Protein AF-A0A9D6FKS9-F1 (afdb_monomer)

Structure (mmCIF, N/CA/C/O backbone):
data_AF-A0A9D6FKS9-F1
#
_entry.id   AF-A0A9D6FKS9-F1
#
loop_
_atom_site.group_PDB
_atom_site.id
_atom_site.type_symbol
_atom_site.label_atom_id
_atom_site.label_alt_id
_atom_site.label_comp_id
_atom_site.label_asym_id
_atom_site.label_entity_id
_atom_site.label_seq_id
_atom_site.pdbx_PDB_ins_code
_atom_site.Cartn_x
_atom_site.Cartn_y
_atom_site.Cartn_z
_atom_site.occupancy
_atom_site.B_iso_or_equiv
_atom_site.auth_seq_id
_atom_site.auth_comp_id
_atom_site.auth_asym_id
_atom_site.auth_atom_id
_atom_site.pdbx_PDB_model_num
ATOM 1 N N . MET A 1 1 ? 18.244 -8.764 -16.477 1.00 49.03 1 MET A N 1
ATOM 2 C CA . MET A 1 1 ? 17.420 -7.830 -15.683 1.00 49.03 1 MET A CA 1
ATOM 3 C C . MET A 1 1 ? 16.299 -8.631 -15.062 1.00 49.03 1 MET A C 1
ATOM 5 O O . MET A 1 1 ? 15.752 -9.483 -15.742 1.00 49.03 1 MET A O 1
ATOM 9 N N . ALA A 1 2 ? 16.018 -8.438 -13.780 1.00 58.16 2 ALA A N 1
ATOM 10 C CA . ALA A 1 2 ? 14.860 -9.066 -13.169 1.00 58.16 2 ALA A CA 1
ATOM 11 C C . ALA A 1 2 ? 13.593 -8.360 -13.662 1.00 58.16 2 ALA A C 1
ATOM 13 O O . ALA A 1 2 ? 13.453 -7.162 -13.434 1.00 58.16 2 ALA A O 1
ATOM 14 N N . GLU A 1 3 ? 12.707 -9.082 -14.340 1.00 78.38 3 GLU A N 1
ATOM 15 C CA . GLU A 1 3 ? 11.380 -8.567 -14.664 1.00 78.38 3 GLU A CA 1
ATOM 16 C C . GLU A 1 3 ? 10.541 -8.533 -13.383 1.00 78.38 3 GLU A C 1
ATOM 18 O O . GLU A 1 3 ? 10.490 -9.507 -12.626 1.00 78.38 3 GLU A O 1
ATOM 23 N N . TYR A 1 4 ? 9.941 -7.378 -13.107 1.00 82.38 4 TYR A N 1
ATOM 24 C CA . TYR A 1 4 ? 8.987 -7.207 -12.019 1.00 82.38 4 TYR A CA 1
ATOM 25 C C . TYR A 1 4 ? 7.565 -7.311 -12.584 1.00 82.38 4 TYR A C 1
ATOM 27 O O . TYR A 1 4 ? 7.303 -6.750 -13.651 1.00 82.38 4 TYR A O 1
ATOM 35 N N . PRO A 1 5 ? 6.624 -7.962 -11.881 1.00 93.06 5 PRO A N 1
ATOM 36 C CA . PRO A 1 5 ? 5.239 -8.058 -12.328 1.00 93.06 5 PRO A CA 1
ATOM 37 C C . PRO A 1 5 ? 4.486 -6.750 -12.034 1.00 93.06 5 PRO A C 1
ATOM 39 O O . PRO A 1 5 ? 3.706 -6.662 -11.088 1.00 93.06 5 PRO A O 1
ATOM 42 N N . VAL A 1 6 ? 4.722 -5.710 -12.844 1.00 93.88 6 VAL A N 1
ATOM 43 C CA . VAL A 1 6 ? 4.180 -4.346 -12.643 1.00 93.88 6 VAL A CA 1
ATOM 44 C C . VAL A 1 6 ? 2.665 -4.343 -12.430 1.00 93.88 6 VAL A C 1
ATOM 46 O O . VAL A 1 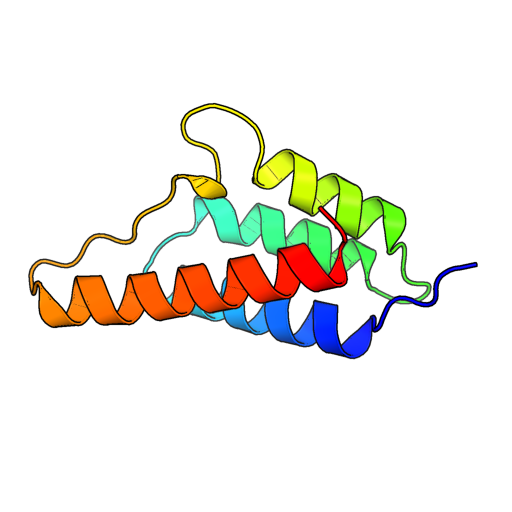6 ? 2.174 -3.675 -11.522 1.00 93.88 6 VAL A O 1
ATOM 49 N N . GLY A 1 7 ? 1.921 -5.127 -13.217 1.00 95.12 7 GLY A N 1
ATOM 50 C CA . GLY A 1 7 ? 0.466 -5.226 -13.085 1.00 95.12 7 GLY A CA 1
ATOM 51 C C . GLY A 1 7 ? 0.015 -5.749 -11.718 1.00 95.12 7 GLY A C 1
ATOM 52 O O . GLY A 1 7 ? -0.916 -5.200 -11.133 1.00 95.12 7 GLY A O 1
ATOM 53 N N . GLU A 1 8 ? 0.703 -6.759 -11.182 1.00 96.56 8 GLU A N 1
ATOM 54 C CA . GLU A 1 8 ? 0.398 -7.343 -9.870 1.00 96.56 8 GLU A CA 1
ATOM 55 C C . GLU A 1 8 ? 0.775 -6.387 -8.732 1.00 96.56 8 GLU A C 1
ATOM 57 O O . GLU A 1 8 ? -0.017 -6.168 -7.816 1.00 96.56 8 GLU A O 1
ATOM 62 N N . ILE A 1 9 ? 1.942 -5.740 -8.833 1.00 97.38 9 ILE A N 1
ATOM 63 C CA . ILE A 1 9 ? 2.371 -4.702 -7.884 1.00 97.38 9 ILE A CA 1
ATOM 64 C C . ILE A 1 9 ? 1.320 -3.587 -7.824 1.00 97.38 9 ILE A C 1
ATOM 66 O O . ILE A 1 9 ? 0.890 -3.197 -6.739 1.00 97.38 9 ILE A O 1
ATOM 70 N N . ARG A 1 10 ? 0.852 -3.112 -8.985 1.00 97.56 10 ARG A N 1
ATOM 71 C CA . ARG A 1 10 ? -0.171 -2.065 -9.068 1.00 97.56 10 ARG A CA 1
ATOM 72 C C . ARG A 1 10 ? -1.487 -2.504 -8.429 1.00 97.56 10 ARG A C 1
ATOM 74 O O . ARG A 1 10 ? -2.078 -1.733 -7.681 1.00 97.56 10 ARG A O 1
ATOM 81 N N . GLN A 1 11 ? -1.935 -3.734 -8.686 1.00 98.06 11 GLN A N 1
ATOM 82 C CA . GLN A 1 11 ? -3.159 -4.280 -8.086 1.00 98.06 11 GLN A CA 1
ATOM 83 C C . GLN A 1 11 ? -3.075 -4.342 -6.557 1.00 98.06 11 GLN A C 1
ATOM 85 O O . GLN A 1 11 ? -4.022 -3.949 -5.878 1.00 98.06 11 GLN A O 1
ATOM 90 N N . LEU A 1 12 ? -1.944 -4.791 -6.009 1.00 98.38 12 LEU A N 1
ATOM 91 C CA . LEU A 1 12 ? -1.742 -4.859 -4.561 1.00 98.38 12 LEU A CA 1
ATOM 92 C C . LEU A 1 12 ? -1.659 -3.472 -3.916 1.00 98.38 12 LEU A C 1
ATOM 94 O O . LEU A 1 12 ? -2.221 -3.278 -2.841 1.00 98.38 12 LEU A O 1
ATOM 98 N N . LEU A 1 13 ? -1.009 -2.503 -4.568 1.00 98.12 13 LEU A N 1
ATOM 99 C CA . LEU A 1 13 ? -0.967 -1.116 -4.094 1.00 98.12 13 LEU A CA 1
ATOM 100 C C . LEU A 1 13 ? -2.358 -0.469 -4.096 1.00 98.12 13 LEU A C 1
ATOM 102 O O . LEU A 1 13 ? -2.706 0.199 -3.128 1.00 98.12 13 LEU A O 1
ATOM 106 N N . VAL A 1 14 ? -3.177 -0.709 -5.126 1.00 98.38 14 VAL A N 1
ATOM 10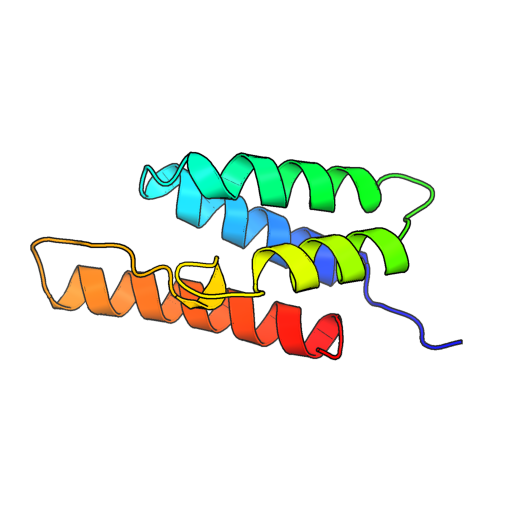7 C CA . VAL A 1 14 ? -4.578 -0.246 -5.158 1.00 98.38 14 VAL A CA 1
ATOM 108 C C . VAL A 1 14 ? -5.388 -0.884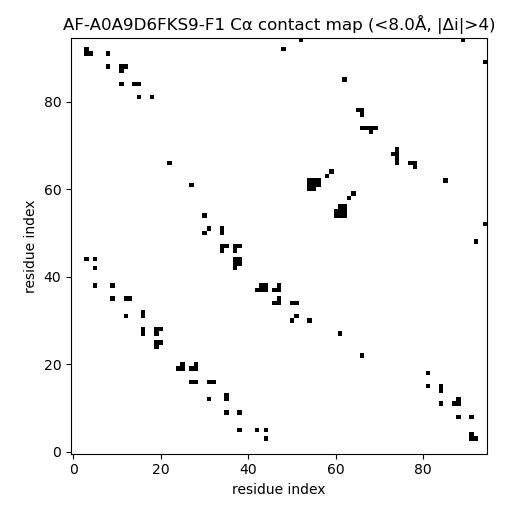 -4.030 1.00 98.38 14 VAL A C 1
ATOM 110 O O . VAL A 1 14 ? -6.047 -0.172 -3.281 1.00 98.38 14 VAL A O 1
ATOM 113 N N . ALA A 1 15 ? -5.286 -2.203 -3.837 1.00 98.38 15 ALA A N 1
ATOM 114 C CA . ALA A 1 15 ? -5.987 -2.883 -2.747 1.00 98.38 15 ALA A CA 1
ATOM 115 C C . ALA A 1 15 ? -5.569 -2.352 -1.364 1.00 98.38 15 ALA A C 1
ATOM 117 O O . ALA A 1 15 ? -6.401 -2.204 -0.471 1.00 98.38 15 ALA A O 1
ATOM 118 N N . LEU A 1 16 ? -4.282 -2.040 -1.192 1.00 98.12 16 LEU A N 1
ATOM 119 C CA . LEU A 1 16 ? -3.757 -1.474 0.043 1.00 98.12 16 LEU A CA 1
ATOM 120 C C . LEU A 1 16 ? -4.255 -0.047 0.286 1.00 98.12 16 LEU A C 1
ATOM 122 O O . LEU A 1 16 ? -4.673 0.273 1.397 1.00 98.12 16 LEU A O 1
ATOM 126 N N . ARG A 1 17 ? -4.245 0.790 -0.753 1.00 98.12 17 ARG A N 1
ATOM 127 C CA . ARG A 1 17 ? -4.806 2.142 -0.723 1.00 98.12 17 ARG A CA 1
ATOM 128 C C . ARG A 1 17 ? -6.277 2.120 -0.317 1.00 98.12 17 ARG A C 1
ATOM 130 O O . ARG A 1 17 ? -6.663 2.847 0.593 1.00 98.12 17 ARG A O 1
ATOM 137 N N . ASP A 1 18 ? -7.071 1.271 -0.964 1.00 98.06 18 ASP A N 1
ATOM 138 C CA . ASP A 1 18 ? -8.509 1.176 -0.724 1.00 98.06 18 ASP A CA 1
ATOM 139 C C . ASP A 1 18 ? -8.806 0.691 0.701 1.00 98.06 18 ASP A C 1
ATOM 141 O O . ASP A 1 18 ? -9.686 1.248 1.356 1.00 98.06 18 ASP A O 1
ATOM 145 N N . LEU A 1 19 ? -8.042 -0.286 1.211 1.00 97.69 19 LEU A N 1
ATOM 146 C CA . LEU A 1 19 ? -8.137 -0.733 2.604 1.00 97.69 19 LEU A CA 1
ATOM 147 C C . LEU A 1 19 ? -7.884 0.428 3.572 1.00 97.69 19 LEU A C 1
ATOM 149 O O . LEU A 1 19 ? -8.696 0.681 4.453 1.00 97.69 19 LEU A O 1
ATOM 153 N N . LEU A 1 20 ? -6.788 1.166 3.396 1.00 96.69 20 LEU A N 1
ATOM 154 C CA . LEU A 1 20 ? -6.451 2.291 4.273 1.00 96.69 20 LEU A CA 1
ATOM 155 C C . LEU A 1 20 ? -7.504 3.399 4.204 1.00 96.69 20 LEU A C 1
ATOM 157 O O . LEU A 1 20 ? -7.890 3.956 5.229 1.00 96.69 20 LEU A O 1
ATOM 161 N N . GLN A 1 21 ? -8.020 3.685 3.011 1.00 96.44 21 GLN A N 1
ATOM 162 C CA . GLN A 1 21 ? -9.042 4.705 2.818 1.00 96.44 21 GLN A CA 1
ATOM 163 C C . GLN A 1 21 ? -10.382 4.320 3.467 1.00 96.44 21 GLN A C 1
ATOM 165 O O . GLN A 1 21 ? -11.017 5.172 4.087 1.00 96.44 21 GLN A O 1
ATOM 170 N N . GLN A 1 22 ? -10.796 3.051 3.377 1.00 96.06 22 GLN A N 1
ATOM 171 C CA . GLN A 1 22 ? -11.985 2.527 4.071 1.00 96.06 22 GLN A CA 1
ATOM 172 C C . GLN A 1 22 ? -11.852 2.617 5.594 1.00 96.06 22 GLN A C 1
ATOM 174 O O . GLN A 1 22 ? -12.841 2.798 6.302 1.00 96.06 22 GLN A O 1
ATOM 179 N N . GLU A 1 23 ? -10.622 2.513 6.085 1.00 94.62 23 GLU A N 1
ATOM 180 C CA . GLU A 1 23 ? -10.291 2.486 7.505 1.00 94.62 23 GLU A CA 1
ATOM 181 C C . GLU A 1 23 ? -9.976 3.879 8.079 1.00 94.62 23 GLU A C 1
ATOM 183 O O . GLU A 1 23 ? -9.736 4.020 9.275 1.00 94.62 23 GLU A O 1
ATOM 188 N N . GLY A 1 24 ? -10.052 4.929 7.252 1.00 92.75 24 GLY A N 1
ATOM 189 C CA . GLY A 1 24 ? -9.824 6.320 7.658 1.00 92.75 24 GLY A CA 1
ATOM 190 C C . GLY A 1 24 ? -8.346 6.712 7.776 1.00 92.75 24 GLY A C 1
ATOM 191 O O . GLY A 1 24 ? -8.036 7.797 8.264 1.00 92.75 24 GLY A O 1
ATOM 192 N N . GLU A 1 25 ? -7.430 5.869 7.300 1.00 91.00 25 GLU A N 1
ATOM 193 C CA . GLU A 1 25 ? -5.980 6.063 7.374 1.00 91.00 25 GLU A CA 1
ATOM 194 C C . GLU A 1 25 ? -5.463 6.929 6.216 1.00 91.00 25 GLU A C 1
ATOM 196 O O . GLU A 1 25 ? -4.815 6.459 5.279 1.00 91.00 25 GLU A O 1
ATOM 201 N N . SER A 1 26 ? -5.729 8.236 6.266 1.00 87.62 26 SER A N 1
ATOM 202 C CA . SER A 1 26 ? -5.360 9.161 5.183 1.00 87.62 26 SER A CA 1
ATOM 203 C C . SER A 1 26 ? -3.855 9.405 5.037 1.00 87.62 26 SER A C 1
ATOM 205 O O . SER A 1 26 ? -3.398 9.765 3.955 1.00 87.62 26 SER A O 1
ATOM 207 N N . ASN A 1 27 ? -3.070 9.229 6.105 1.00 86.88 27 ASN A N 1
ATOM 208 C CA . ASN A 1 27 ? -1.643 9.580 6.110 1.00 86.88 27 ASN A CA 1
ATOM 209 C C . ASN A 1 27 ? -0.828 8.729 5.127 1.00 86.88 27 ASN A C 1
ATOM 211 O O . ASN A 1 27 ? 0.061 9.236 4.447 1.00 86.88 27 ASN A O 1
ATOM 215 N N . TRP A 1 28 ? -1.157 7.443 5.022 1.00 93.94 28 TRP A N 1
ATOM 216 C CA . TRP A 1 28 ? -0.415 6.483 4.203 1.00 93.94 28 TRP A CA 1
ATOM 217 C C . TRP A 1 28 ? -0.932 6.394 2.766 1.00 93.94 28 TRP A C 1
ATOM 219 O O . TRP A 1 28 ? -0.171 6.044 1.864 1.00 93.94 28 TRP A O 1
ATOM 229 N N . VAL A 1 29 ? -2.191 6.782 2.535 1.00 95.69 29 VAL A N 1
ATOM 230 C CA . VAL A 1 29 ? -2.800 6.843 1.196 1.00 95.69 29 VAL A CA 1
ATOM 231 C C . VAL A 1 29 ? -1.978 7.728 0.259 1.00 95.69 29 VAL A C 1
ATOM 233 O O . VAL A 1 29 ? -1.679 7.306 -0.854 1.00 95.69 29 VAL A O 1
ATOM 236 N N . TYR A 1 30 ? -1.513 8.896 0.719 1.00 92.56 30 TYR A N 1
ATOM 237 C CA . TYR A 1 30 ? -0.674 9.783 -0.099 1.00 92.56 30 TYR A CA 1
ATOM 238 C C . TYR A 1 30 ? 0.653 9.141 -0.524 1.00 92.56 30 TYR A C 1
ATOM 240 O O . TYR A 1 30 ? 1.092 9.324 -1.659 1.00 92.56 30 TYR A O 1
ATOM 248 N N . GLY A 1 31 ? 1.289 8.376 0.368 1.00 93.88 31 GLY A N 1
ATOM 249 C CA . GLY A 1 31 ? 2.521 7.654 0.047 1.00 93.88 31 GLY A CA 1
ATOM 250 C C . GLY A 1 31 ? 2.292 6.584 -1.019 1.00 93.88 31 GLY A C 1
ATOM 251 O O . GLY A 1 31 ? 3.075 6.466 -1.960 1.00 93.88 31 GLY A O 1
ATOM 252 N N . ILE A 1 32 ? 1.183 5.851 -0.915 1.00 97.25 32 ILE A N 1
ATOM 253 C CA . ILE A 1 32 ? 0.807 4.823 -1.892 1.00 97.25 32 ILE A CA 1
ATOM 254 C C . ILE A 1 32 ? 0.441 5.444 -3.241 1.00 97.25 32 ILE A C 1
ATOM 256 O O . ILE A 1 32 ? 0.868 4.922 -4.268 1.00 97.25 32 ILE A O 1
ATOM 260 N N . ASP A 1 33 ? -0.270 6.572 -3.254 1.00 97.44 33 ASP A N 1
ATOM 261 C CA . ASP A 1 33 ? -0.600 7.299 -4.485 1.00 97.44 33 ASP A CA 1
ATOM 262 C C . ASP A 1 33 ? 0.661 7.775 -5.214 1.00 97.44 33 ASP A C 1
ATOM 264 O O . ASP A 1 33 ? 0.774 7.596 -6.427 1.00 97.44 33 ASP A O 1
ATOM 268 N N . GLY A 1 34 ? 1.659 8.278 -4.482 1.00 96.75 34 GLY A N 1
ATOM 269 C CA . GLY A 1 34 ? 2.960 8.619 -5.061 1.00 96.75 34 GLY A CA 1
ATOM 270 C C . GLY A 1 34 ? 3.691 7.408 -5.656 1.00 96.75 34 GLY A C 1
ATOM 271 O O . GLY A 1 34 ? 4.291 7.507 -6.723 1.00 96.75 34 GLY A O 1
ATOM 272 N N . ILE A 1 35 ? 3.613 6.238 -5.011 1.00 97.81 35 ILE A N 1
ATOM 273 C CA . ILE A 1 35 ? 4.203 4.995 -5.538 1.00 97.81 35 ILE A CA 1
ATOM 274 C C . ILE A 1 35 ? 3.442 4.508 -6.781 1.00 97.81 35 ILE A C 1
ATOM 276 O O . ILE A 1 35 ? 4.065 4.040 -7.731 1.00 97.81 35 ILE A O 1
ATOM 280 N N . LEU A 1 36 ? 2.112 4.627 -6.802 1.00 98.06 36 LEU A N 1
ATOM 281 C CA . LEU A 1 36 ? 1.282 4.272 -7.956 1.00 98.06 36 LEU A CA 1
ATOM 282 C C . LEU A 1 36 ? 1.593 5.144 -9.177 1.00 98.06 36 LEU A C 1
ATOM 284 O O . LEU A 1 36 ? 1.667 4.606 -10.279 1.00 98.06 36 LEU A O 1
ATOM 288 N N . GLN A 1 37 ? 1.838 6.444 -8.982 1.00 97.81 37 GLN A N 1
ATOM 289 C CA . GLN A 1 37 ? 2.253 7.361 -10.053 1.00 97.81 37 GLN A CA 1
ATOM 290 C C . GLN A 1 37 ? 3.573 6.934 -10.707 1.00 97.81 37 GLN A C 1
ATOM 292 O O . GLN A 1 37 ? 3.724 7.039 -11.919 1.00 97.81 37 GLN A O 1
ATOM 297 N N . LEU A 1 38 ? 4.515 6.383 -9.934 1.00 97.44 38 LEU A N 1
ATOM 298 C CA . LEU A 1 38 ? 5.777 5.860 -10.475 1.00 97.44 38 LEU A CA 1
ATOM 299 C C . LEU A 1 38 ? 5.584 4.617 -11.355 1.00 97.44 38 LEU A C 1
ATOM 301 O O . LEU A 1 38 ? 6.486 4.260 -12.102 1.00 97.44 38 LEU A O 1
ATOM 305 N N . LEU A 1 39 ? 4.433 3.945 -11.278 1.00 96.69 39 LEU A N 1
ATOM 306 C CA . LEU A 1 39 ? 4.106 2.778 -12.100 1.00 96.69 39 LEU A CA 1
ATOM 307 C C . LEU A 1 39 ? 3.247 3.130 -13.329 1.00 96.69 39 LEU A C 1
ATOM 309 O O . LEU A 1 39 ? 2.783 2.217 -14.016 1.00 96.69 39 LEU A O 1
ATOM 313 N N . GLU A 1 40 ? 3.013 4.416 -13.601 1.00 94.56 40 GLU A N 1
ATOM 314 C CA . GLU A 1 40 ? 2.422 4.885 -14.861 1.00 94.56 40 GLU A CA 1
ATOM 315 C C . GLU A 1 40 ? 3.419 4.758 -16.025 1.00 94.56 40 GLU A C 1
ATOM 317 O O . GLU A 1 40 ? 4.612 4.584 -15.811 1.00 94.56 40 GLU A O 1
ATOM 322 N N . GLU A 1 41 ? 2.943 4.794 -17.272 1.00 91.69 41 GLU A N 1
ATOM 323 C CA . GLU A 1 41 ? 3.776 4.508 -18.450 1.00 91.69 41 GLU A CA 1
ATOM 324 C C . GLU A 1 41 ? 4.768 5.648 -18.785 1.00 91.69 41 GLU A C 1
ATOM 326 O O . GLU A 1 41 ? 4.326 6.779 -19.011 1.00 91.69 41 GLU A O 1
ATOM 331 N N . PRO A 1 42 ? 6.086 5.372 -18.925 1.00 92.25 42 PRO A N 1
ATOM 332 C CA . PRO A 1 42 ? 6.759 4.091 -18.690 1.00 92.25 42 PRO A CA 1
ATOM 333 C C . PRO A 1 42 ? 7.035 3.838 -17.192 1.00 92.25 42 PRO A C 1
ATOM 335 O O . PRO A 1 42 ? 7.524 4.740 -16.508 1.00 92.25 42 PRO A O 1
ATOM 338 N N . PRO A 1 43 ? 6.819 2.610 -16.681 1.00 95.00 43 PRO A N 1
ATOM 339 C CA . PRO A 1 43 ? 6.888 2.342 -15.245 1.00 95.00 43 PRO A CA 1
ATOM 340 C C . PRO A 1 43 ? 8.318 2.420 -14.685 1.00 95.00 43 PRO A C 1
ATOM 342 O O . PRO A 1 43 ? 9.205 1.660 -15.085 1.00 95.00 43 PRO A O 1
ATOM 345 N N . ASP A 1 44 ? 8.520 3.257 -13.665 1.00 96.31 44 ASP A N 1
ATOM 346 C CA . ASP A 1 44 ? 9.716 3.291 -12.819 1.00 96.31 44 ASP A CA 1
ATOM 347 C C . ASP A 1 44 ? 9.562 2.363 -11.605 1.00 96.31 44 ASP A C 1
ATOM 349 O O . ASP A 1 44 ? 9.280 2.760 -10.469 1.00 96.31 44 ASP A O 1
ATOM 353 N N . VAL A 1 45 ? 9.796 1.073 -11.842 1.00 95.62 45 VAL A N 1
ATOM 354 C CA . VAL A 1 45 ? 9.691 0.053 -10.790 1.00 95.62 45 VAL A CA 1
ATOM 355 C C . VAL A 1 45 ? 10.755 0.220 -9.702 1.00 95.62 45 VAL A C 1
ATOM 357 O O . VAL A 1 45 ? 10.512 -0.119 -8.542 1.00 95.62 45 VAL A O 1
ATOM 360 N N . ASN A 1 46 ? 11.934 0.748 -10.040 1.00 95.56 46 ASN A N 1
ATOM 361 C CA . ASN A 1 46 ? 12.991 0.970 -9.054 1.00 95.56 46 ASN A CA 1
ATOM 362 C C . ASN A 1 46 ? 12.641 2.142 -8.133 1.00 95.56 46 ASN A C 1
ATOM 364 O O . ASN A 1 46 ? 12.833 2.030 -6.919 1.00 95.56 46 ASN A O 1
ATOM 368 N N . GLY A 1 47 ? 12.085 3.220 -8.691 1.00 96.38 47 GLY A N 1
ATOM 369 C CA . GLY A 1 47 ? 11.510 4.327 -7.939 1.00 96.38 47 GLY A CA 1
ATOM 370 C C . GLY A 1 47 ? 10.375 3.856 -7.038 1.00 96.38 47 GLY A C 1
ATOM 371 O O . GLY A 1 47 ? 10.424 4.098 -5.833 1.00 96.38 47 GLY A O 1
ATOM 372 N N . ALA A 1 48 ? 9.413 3.100 -7.576 1.00 97.19 48 ALA A N 1
ATOM 373 C CA . ALA A 1 48 ? 8.302 2.545 -6.800 1.00 97.19 48 ALA A CA 1
ATOM 374 C C . ALA A 1 48 ? 8.790 1.663 -5.636 1.00 97.19 48 ALA A C 1
ATOM 376 O O . ALA A 1 48 ? 8.368 1.841 -4.492 1.00 97.19 48 ALA A O 1
ATOM 377 N N . ARG A 1 49 ? 9.753 0.767 -5.899 1.00 96.88 49 ARG A N 1
ATOM 378 C CA . ARG A 1 49 ? 10.410 -0.062 -4.878 1.00 96.88 49 ARG A CA 1
ATOM 379 C C . ARG A 1 49 ? 11.085 0.788 -3.807 1.00 96.88 49 ARG A C 1
ATOM 381 O O . ARG A 1 49 ? 10.958 0.494 -2.620 1.00 96.88 49 ARG A O 1
ATOM 388 N N . SER A 1 50 ? 11.835 1.810 -4.215 1.00 96.62 50 SER A N 1
ATOM 389 C CA . SER A 1 50 ? 12.534 2.697 -3.286 1.00 96.62 50 SER A CA 1
ATOM 390 C C . SER A 1 50 ? 11.550 3.492 -2.429 1.00 96.62 50 SER A C 1
ATOM 392 O O . SER A 1 50 ? 11.750 3.592 -1.222 1.00 96.62 50 SER A O 1
ATOM 394 N N . GLY A 1 51 ? 10.475 4.012 -3.025 1.00 96.31 51 GLY A N 1
ATOM 395 C CA . GLY A 1 51 ? 9.404 4.715 -2.320 1.00 96.31 51 GLY A CA 1
ATOM 396 C C . GLY A 1 51 ? 8.723 3.822 -1.286 1.00 96.31 51 GLY A C 1
ATOM 397 O O . GLY A 1 51 ?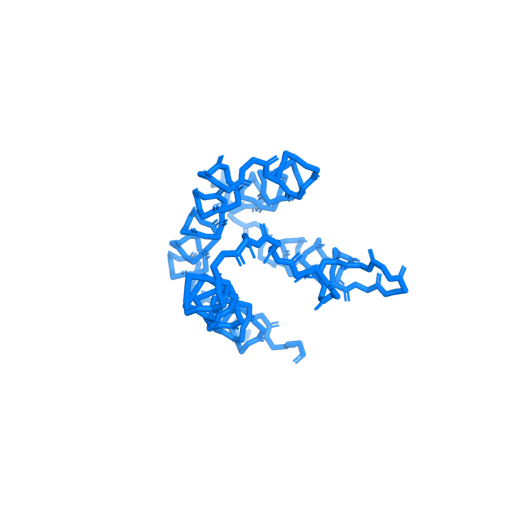 8.640 4.193 -0.116 1.00 96.31 51 GLY A O 1
ATOM 398 N N . TYR A 1 52 ? 8.336 2.606 -1.683 1.00 96.81 52 TYR A N 1
ATOM 399 C CA . TYR A 1 52 ? 7.727 1.632 -0.775 1.00 96.81 52 TYR A CA 1
ATOM 400 C C . TYR A 1 52 ? 8.673 1.242 0.370 1.00 96.81 52 TYR A C 1
ATOM 402 O O . TYR A 1 52 ? 8.280 1.254 1.534 1.00 96.81 52 TYR A O 1
ATOM 410 N N . LYS A 1 53 ? 9.953 0.980 0.069 1.00 96.00 53 LYS A N 1
ATOM 411 C CA . LYS A 1 53 ? 10.968 0.680 1.088 1.00 96.00 53 LYS A CA 1
ATOM 412 C C . LYS A 1 53 ? 11.125 1.818 2.098 1.00 96.00 53 LYS A C 1
ATOM 414 O O . LYS A 1 53 ? 11.203 1.552 3.293 1.00 96.00 53 LYS A O 1
ATOM 419 N N . THR A 1 54 ? 11.188 3.064 1.629 1.00 94.88 54 THR A N 1
ATOM 420 C CA . THR A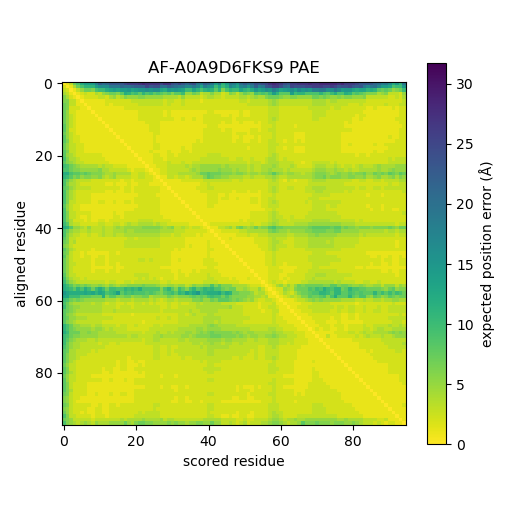 1 54 ? 11.290 4.244 2.500 1.00 94.88 54 THR A CA 1
ATOM 421 C C . THR A 1 54 ? 10.059 4.375 3.390 1.00 94.88 54 THR A C 1
ATOM 423 O O . THR A 1 54 ? 10.199 4.630 4.580 1.00 94.88 54 THR A O 1
ATOM 426 N N . MET A 1 55 ? 8.865 4.145 2.840 1.00 94.56 55 MET A N 1
ATOM 427 C CA . MET A 1 55 ? 7.606 4.197 3.585 1.00 94.56 55 MET A CA 1
ATOM 428 C C . MET A 1 55 ? 7.553 3.159 4.721 1.00 94.56 55 MET A C 1
ATOM 430 O O . MET A 1 55 ? 7.038 3.452 5.798 1.00 94.56 55 MET A O 1
ATOM 434 N N . CYS A 1 56 ? 8.126 1.972 4.509 1.00 93.75 56 CYS A N 1
ATOM 435 C CA . CYS A 1 56 ? 8.259 0.909 5.514 1.00 93.75 56 CYS A CA 1
ATOM 436 C C . CYS A 1 56 ? 9.475 1.060 6.452 1.00 93.75 56 CYS A C 1
ATOM 438 O O . CYS A 1 56 ? 9.749 0.151 7.230 1.00 93.75 56 CYS A O 1
ATOM 440 N N . GLY A 1 57 ? 10.263 2.133 6.341 1.00 90.69 57 GLY A N 1
ATOM 441 C CA . GLY A 1 57 ? 11.505 2.298 7.095 1.00 90.69 57 GLY A CA 1
ATOM 442 C C . GLY A 1 57 ? 11.364 3.204 8.319 1.00 90.69 57 GLY A C 1
ATOM 443 O O . GLY A 1 57 ? 10.804 4.292 8.228 1.00 90.69 57 GLY A O 1
ATOM 444 N N . GLY A 1 58 ? 11.969 2.805 9.443 1.00 82.69 58 GLY A N 1
ATOM 445 C CA . GLY A 1 58 ? 12.066 3.618 10.665 1.00 82.69 58 GLY A CA 1
ATOM 446 C C . GLY A 1 58 ? 11.001 3.303 11.721 1.00 82.69 58 GLY A C 1
ATOM 447 O O . GLY A 1 58 ? 10.130 2.468 11.507 1.00 82.69 58 GLY A O 1
ATOM 448 N N . TYR A 1 59 ? 11.103 3.958 12.882 1.00 76.88 59 TYR A N 1
ATOM 449 C CA . TYR A 1 59 ? 10.170 3.782 14.001 1.00 76.88 59 TYR A CA 1
ATOM 450 C C . TYR A 1 59 ? 8.862 4.541 13.756 1.00 76.88 59 TYR A C 1
ATOM 452 O O . TYR A 1 59 ? 8.899 5.733 13.447 1.00 76.88 59 TYR A O 1
ATOM 460 N N . GLY A 1 60 ? 7.722 3.867 13.924 1.00 82.44 60 GLY A N 1
ATOM 461 C CA . GLY A 1 60 ? 6.406 4.432 13.615 1.00 82.44 60 GLY A CA 1
ATOM 462 C C . GLY A 1 60 ? 6.146 4.526 12.112 1.00 82.44 60 GLY A C 1
ATOM 463 O O . GLY A 1 60 ? 5.340 5.347 11.672 1.00 82.44 60 GLY A O 1
ATOM 464 N N . SER A 1 61 ? 6.865 3.729 11.319 1.00 91.88 61 SER A N 1
ATOM 465 C CA . SER A 1 61 ? 6.716 3.710 9.867 1.00 91.88 61 SER A CA 1
ATOM 466 C C . SER A 1 61 ? 5.479 2.921 9.443 1.00 91.88 61 SER A C 1
ATOM 468 O O . SER A 1 61 ? 4.737 2.372 10.263 1.00 91.88 61 SER A O 1
ATOM 470 N N . PHE A 1 62 ? 5.267 2.812 8.134 1.00 92.81 62 PHE A N 1
ATOM 471 C CA . PHE A 1 62 ? 4.142 2.059 7.609 1.00 92.81 62 PHE A CA 1
ATOM 472 C C . PHE A 1 62 ? 4.167 0.579 8.005 1.00 92.81 62 PHE A C 1
ATOM 474 O O . PHE A 1 62 ? 3.105 -0.035 8.040 1.00 92.81 62 PHE A O 1
ATOM 481 N N . SER A 1 63 ? 5.332 -0.005 8.316 1.00 92.94 63 SER A N 1
ATOM 482 C CA . SER A 1 63 ? 5.406 -1.388 8.811 1.00 92.94 63 SER A CA 1
ATOM 483 C C . SER A 1 63 ? 4.775 -1.560 10.190 1.00 92.94 63 SER A C 1
ATOM 485 O O . SER A 1 63 ? 4.289 -2.642 10.500 1.00 92.94 63 SER A O 1
ATOM 487 N N . ASP A 1 64 ? 4.769 -0.498 10.995 1.00 93.44 64 ASP A N 1
ATOM 488 C CA . ASP A 1 64 ? 4.323 -0.526 12.389 1.00 93.44 64 ASP A CA 1
ATOM 489 C C . ASP A 1 64 ? 2.839 -0.158 12.522 1.00 93.44 64 ASP A C 1
ATOM 491 O O . ASP A 1 64 ? 2.260 -0.274 13.603 1.00 93.44 64 ASP A O 1
ATOM 495 N N . LEU A 1 65 ? 2.210 0.305 11.433 1.00 94.81 65 LEU A N 1
ATOM 496 C CA . LEU A 1 65 ? 0.809 0.708 11.440 1.00 94.81 65 LEU A CA 1
ATOM 497 C C . LEU A 1 65 ? -0.087 -0.495 11.755 1.00 94.81 65 LEU A C 1
ATOM 499 O O . LEU A 1 65 ? -0.111 -1.483 11.011 1.00 94.81 65 LEU A O 1
ATOM 503 N N . ILE A 1 66 ? -0.883 -0.320 12.809 1.00 95.25 66 ILE A N 1
ATOM 504 C CA . ILE A 1 66 ? -1.979 -1.187 13.231 1.00 95.2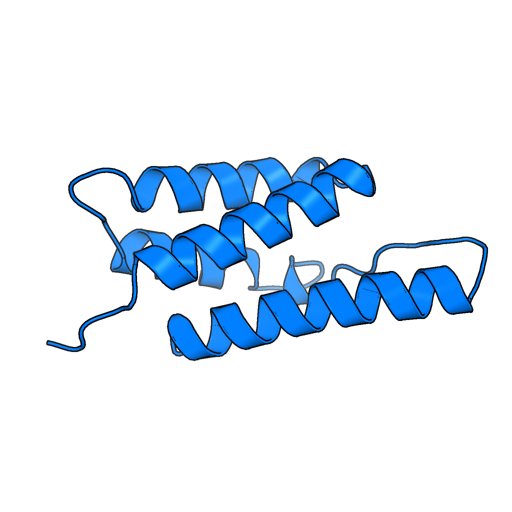5 66 ILE A CA 1
ATOM 505 C C . ILE A 1 66 ? -3.274 -0.384 13.127 1.00 95.25 66 ILE A C 1
ATOM 507 O O . ILE A 1 66 ? -3.396 0.676 13.739 1.00 95.25 66 ILE A O 1
ATOM 511 N N . ILE A 1 67 ? -4.261 -0.914 12.408 1.00 95.56 67 ILE A N 1
ATOM 512 C CA . ILE A 1 67 ? -5.596 -0.314 12.326 1.00 95.56 67 ILE A CA 1
ATOM 513 C C . ILE A 1 67 ? -6.368 -0.671 13.594 1.00 95.56 67 ILE A C 1
ATOM 515 O O . ILE A 1 67 ? -6.571 -1.849 13.903 1.00 95.56 67 ILE A O 1
ATOM 519 N N . TRP A 1 68 ? -6.797 0.339 14.347 1.00 94.88 68 TRP A N 1
ATOM 520 C CA . TRP A 1 68 ? -7.524 0.131 15.595 1.00 94.88 68 TRP A CA 1
ATOM 521 C C . TRP A 1 68 ? -9.037 0.035 15.361 1.00 94.88 68 TRP A C 1
ATOM 523 O O . TRP A 1 68 ? -9.645 0.894 14.730 1.00 94.88 68 TRP A O 1
ATOM 533 N N . LYS A 1 69 ? -9.653 -1.010 15.921 1.00 94.88 69 LYS A N 1
ATOM 534 C CA . LYS A 1 69 ? -11.109 -1.228 15.973 1.00 94.88 69 LYS A CA 1
ATOM 535 C C . LYS A 1 69 ? -11.519 -1.601 17.383 1.00 94.88 69 LYS A C 1
ATOM 537 O O . LYS A 1 69 ? -10.758 -2.305 18.044 1.00 94.88 69 LYS A O 1
ATOM 542 N N . ASP A 1 70 ? -12.696 -1.183 17.829 1.00 96.12 70 ASP A N 1
ATOM 543 C CA . ASP A 1 70 ? -13.180 -1.514 19.175 1.00 96.12 70 ASP A CA 1
ATOM 544 C C . ASP A 1 70 ? -13.436 -3.015 19.341 1.00 96.12 70 ASP A C 1
ATOM 546 O O . ASP A 1 70 ? -13.040 -3.596 20.351 1.00 96.12 70 ASP A O 1
ATOM 550 N N . ASP A 1 71 ? -14.012 -3.657 18.321 1.00 97.44 71 ASP A N 1
ATOM 551 C CA . ASP A 1 71 ? -14.163 -5.108 18.286 1.00 97.44 71 ASP A CA 1
ATOM 552 C C . ASP A 1 71 ? -12.833 -5.805 17.954 1.00 97.44 71 ASP A C 1
ATOM 554 O O . ASP A 1 71 ? -12.110 -5.435 17.021 1.00 97.44 71 ASP A O 1
ATOM 558 N N . PHE A 1 72 ? -12.504 -6.830 18.743 1.00 96.50 72 PHE A N 1
ATOM 559 C CA . PHE A 1 72 ? -11.247 -7.562 18.612 1.00 96.50 72 PHE A CA 1
ATOM 560 C C . PHE A 1 72 ? -11.170 -8.371 17.313 1.00 96.50 72 PHE A C 1
ATOM 562 O O . PHE A 1 72 ? -10.114 -8.391 16.676 1.00 96.50 72 PHE A O 1
ATOM 569 N N . GLU A 1 73 ? -12.256 -9.031 16.908 1.00 97.69 73 GLU A N 1
ATOM 570 C CA . GLU A 1 73 ? -12.248 -9.870 15.709 1.00 97.69 73 GLU A CA 1
ATOM 571 C C . GLU A 1 73 ? -12.184 -9.015 14.443 1.00 97.69 73 GLU A C 1
ATOM 573 O O . GLU A 1 73 ? -11.432 -9.345 13.523 1.00 97.69 73 GLU A O 1
ATOM 578 N N . ASP A 1 74 ? -12.860 -7.867 14.416 1.00 97.12 74 ASP A N 1
ATOM 579 C CA . ASP A 1 74 ? -12.712 -6.896 13.332 1.00 97.12 74 ASP A CA 1
ATOM 580 C C . ASP A 1 74 ? -11.296 -6.332 13.261 1.00 97.12 74 ASP A C 1
ATOM 582 O O . ASP A 1 74 ? -10.697 -6.307 12.180 1.00 97.12 74 ASP A O 1
ATOM 586 N N . ARG A 1 75 ? -10.711 -5.956 14.406 1.00 97.25 75 ARG A N 1
ATOM 587 C CA . ARG A 1 75 ? -9.316 -5.502 14.464 1.00 97.25 75 ARG A CA 1
ATOM 588 C C . ARG A 1 75 ? -8.379 -6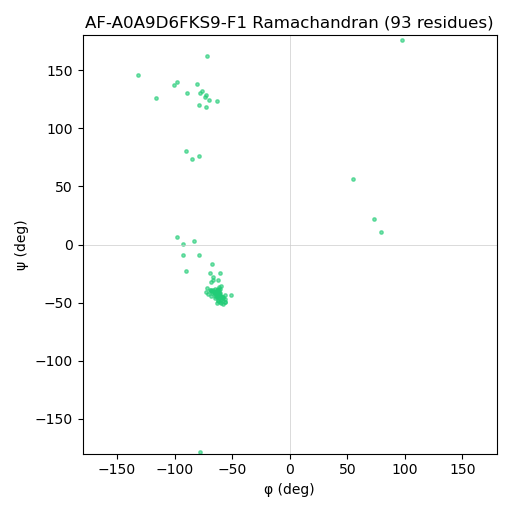.560 13.897 1.00 97.25 75 ARG A C 1
ATOM 590 O O . ARG A 1 75 ? -7.532 -6.263 13.056 1.00 97.25 75 ARG A O 1
ATOM 597 N N . ARG A 1 76 ? -8.527 -7.804 14.347 1.00 97.75 76 ARG A N 1
ATOM 598 C CA . ARG A 1 76 ? -7.702 -8.931 13.913 1.00 97.75 76 ARG A CA 1
ATOM 599 C C . ARG A 1 76 ? -7.858 -9.194 12.417 1.00 97.75 76 ARG A C 1
ATOM 601 O O . ARG A 1 76 ? -6.861 -9.417 11.733 1.00 97.75 76 ARG A O 1
ATOM 608 N N . ARG A 1 77 ? -9.090 -9.170 11.907 1.00 97.69 77 ARG A N 1
ATOM 609 C CA . ARG A 1 77 ? -9.405 -9.409 10.494 1.00 97.69 77 ARG A CA 1
ATOM 610 C C . ARG A 1 77 ? -8.777 -8.351 9.593 1.00 97.69 77 ARG A C 1
ATOM 612 O O . ARG A 1 77 ? -8.103 -8.714 8.633 1.00 97.69 77 ARG A O 1
ATOM 619 N N . VAL A 1 78 ? -8.964 -7.072 9.911 1.00 97.69 78 VAL A N 1
ATOM 620 C CA . VAL A 1 78 ? -8.436 -5.960 9.109 1.00 97.69 78 VAL A CA 1
ATOM 621 C C . VAL A 1 78 ? -6.907 -5.951 9.113 1.00 97.69 78 VAL A C 1
ATOM 623 O O . VAL A 1 78 ? -6.296 -5.857 8.051 1.00 97.69 78 VAL A O 1
ATOM 626 N N . ASN A 1 79 ? -6.273 -6.139 10.274 1.00 98.00 79 ASN A N 1
ATOM 627 C CA . ASN A 1 79 ? -4.809 -6.157 10.343 1.00 98.00 79 ASN A CA 1
ATOM 628 C C . ASN A 1 79 ? -4.197 -7.384 9.653 1.00 98.00 79 ASN A C 1
ATOM 630 O O . ASN A 1 79 ? -3.158 -7.254 9.019 1.00 98.00 79 ASN A O 1
ATOM 634 N N . ARG A 1 80 ? -4.868 -8.546 9.659 1.00 98.12 80 ARG A N 1
ATOM 635 C CA . ARG A 1 80 ? -4.431 -9.691 8.842 1.00 98.12 80 ARG A CA 1
ATOM 636 C C . ARG A 1 80 ? -4.431 -9.354 7.347 1.00 98.12 80 ARG A C 1
ATOM 638 O O . ARG A 1 80 ? -3.477 -9.692 6.659 1.00 98.12 80 ARG A O 1
ATOM 645 N N . LEU A 1 81 ? -5.476 -8.690 6.844 1.00 97.88 81 LEU A N 1
ATOM 646 C CA . LEU A 1 81 ? -5.538 -8.273 5.436 1.00 97.88 81 LEU A CA 1
ATOM 647 C C . LEU A 1 81 ? -4.426 -7.274 5.092 1.00 97.88 81 LEU A C 1
ATOM 649 O O . LEU A 1 81 ? -3.789 -7.392 4.045 1.00 97.88 81 LEU A O 1
ATOM 653 N N . LEU A 1 82 ? -4.182 -6.316 5.985 1.00 97.94 82 LEU A N 1
ATOM 654 C CA . LEU A 1 82 ? -3.109 -5.336 5.859 1.00 97.94 82 LEU A CA 1
ATOM 655 C C . LEU A 1 82 ? -1.730 -6.014 5.791 1.00 97.94 82 LEU A C 1
ATOM 657 O O . LEU A 1 82 ? -0.944 -5.724 4.887 1.00 97.94 82 LEU A O 1
ATOM 661 N N . ASP A 1 83 ? -1.461 -6.955 6.694 1.00 98.06 83 ASP A N 1
ATOM 662 C CA . ASP A 1 83 ? -0.205 -7.705 6.726 1.00 98.06 83 ASP A CA 1
ATOM 663 C C . ASP A 1 83 ? -0.034 -8.591 5.488 1.00 98.06 83 ASP A C 1
ATOM 665 O O . ASP A 1 83 ? 1.049 -8.633 4.902 1.00 98.06 83 ASP A O 1
ATOM 669 N N . ASP A 1 84 ? -1.098 -9.246 5.021 1.00 98.25 84 ASP A N 1
ATOM 670 C CA . ASP A 1 84 ? -1.063 -10.063 3.805 1.00 98.25 84 ASP A CA 1
ATOM 671 C C . ASP A 1 84 ? -0.698 -9.227 2.566 1.00 98.25 84 ASP A C 1
ATOM 673 O O . ASP A 1 84 ? 0.105 -9.662 1.734 1.00 98.25 84 ASP A O 1
ATOM 677 N N . LEU A 1 85 ? -1.251 -8.015 2.436 1.00 98.19 85 LEU A N 1
ATOM 678 C CA . LEU A 1 85 ? -0.915 -7.091 1.346 1.00 98.19 85 LEU A CA 1
ATOM 679 C C . LEU A 1 85 ? 0.542 -6.627 1.433 1.00 98.19 85 LEU A C 1
ATOM 681 O O . LEU A 1 85 ? 1.265 -6.681 0.434 1.00 98.19 85 LEU A O 1
ATOM 685 N N . ARG A 1 86 ? 0.994 -6.231 2.629 1.00 97.38 86 ARG A N 1
ATOM 686 C CA . ARG A 1 86 ? 2.382 -5.811 2.871 1.00 97.38 86 ARG A CA 1
ATOM 687 C C . ARG A 1 86 ? 3.377 -6.913 2.536 1.00 97.38 86 ARG A C 1
ATOM 689 O O . ARG A 1 86 ? 4.368 -6.647 1.858 1.00 97.38 86 ARG A O 1
ATOM 696 N N . ASN A 1 87 ? 3.103 -8.141 2.970 1.00 97.19 87 ASN A N 1
ATOM 697 C CA . ASN A 1 87 ? 3.965 -9.296 2.736 1.00 97.19 87 ASN A CA 1
ATOM 698 C C . ASN A 1 87 ? 4.083 -9.616 1.244 1.00 97.19 87 ASN A C 1
ATOM 700 O O . ASN A 1 87 ? 5.192 -9.815 0.746 1.00 97.19 87 ASN A O 1
ATOM 704 N N . LYS A 1 88 ? 2.969 -9.598 0.501 1.00 97.94 88 LYS A N 1
ATOM 705 C CA . LYS A 1 88 ? 2.992 -9.796 -0.958 1.00 97.94 88 LYS A CA 1
ATOM 706 C C . LYS A 1 88 ? 3.811 -8.715 -1.662 1.00 97.94 88 LYS A C 1
ATOM 708 O O . LYS A 1 88 ? 4.663 -9.040 -2.484 1.00 97.94 88 LYS A O 1
ATOM 713 N N . LEU A 1 89 ? 3.612 -7.445 -1.304 1.00 97.12 89 LEU A N 1
ATOM 714 C CA . LEU A 1 89 ? 4.395 -6.336 -1.860 1.00 97.12 89 LEU A CA 1
ATOM 715 C C . LEU A 1 89 ? 5.886 -6.464 -1.529 1.00 97.12 89 LEU A C 1
ATOM 717 O O . LEU A 1 89 ? 6.717 -6.265 -2.410 1.00 97.12 89 LEU A O 1
ATOM 721 N N . CYS A 1 90 ? 6.231 -6.856 -0.300 1.00 95.62 90 CYS A N 1
ATOM 722 C CA . CYS A 1 90 ? 7.611 -7.098 0.124 1.00 95.62 90 CYS A CA 1
ATOM 723 C C . CYS A 1 90 ? 8.292 -8.170 -0.746 1.00 95.62 90 CYS A C 1
ATOM 725 O O . CYS A 1 90 ? 9.390 -7.954 -1.262 1.00 95.62 90 CYS A O 1
ATOM 727 N N . VAL A 1 91 ? 7.595 -9.283 -1.007 1.00 96.31 91 VAL A N 1
ATOM 728 C CA . VAL A 1 91 ? 8.072 -10.362 -1.887 1.00 96.31 91 VAL A CA 1
ATOM 729 C C . VAL A 1 91 ? 8.269 -9.871 -3.323 1.00 96.31 91 VAL A C 1
ATOM 731 O O . VAL A 1 91 ? 9.330 -10.100 -3.907 1.00 96.31 91 VAL A O 1
ATOM 734 N N . LEU A 1 92 ? 7.288 -9.163 -3.895 1.00 95.44 92 LEU A N 1
ATOM 735 C CA . LEU A 1 92 ? 7.376 -8.676 -5.276 1.00 95.44 92 LEU A CA 1
ATOM 736 C C . LEU A 1 92 ? 8.467 -7.615 -5.454 1.00 95.44 92 LEU A C 1
ATOM 738 O O . LEU A 1 92 ? 9.192 -7.637 -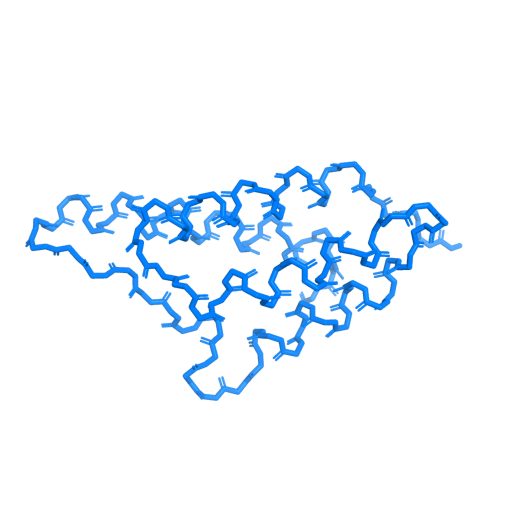6.450 1.00 95.44 92 LEU A O 1
ATOM 742 N N . PHE A 1 93 ? 8.629 -6.721 -4.478 1.00 94.62 93 PHE A N 1
ATOM 743 C CA . PHE A 1 93 ? 9.685 -5.711 -4.470 1.00 94.62 93 PHE A CA 1
ATOM 744 C C . PHE A 1 93 ? 11.054 -6.246 -4.036 1.00 94.62 93 PHE A C 1
ATOM 746 O O . PHE A 1 93 ? 12.052 -5.536 -4.198 1.00 94.62 93 PHE A O 1
ATOM 753 N N . ARG A 1 94 ? 11.134 -7.487 -3.537 1.00 92.25 94 ARG A N 1
ATOM 754 C CA . ARG A 1 94 ? 12.372 -8.118 -3.050 1.00 92.25 94 ARG A CA 1
ATOM 755 C C . ARG A 1 94 ? 13.041 -7.252 -1.978 1.00 92.25 94 ARG A C 1
ATOM 757 O O . ARG A 1 94 ? 14.171 -6.771 -2.161 1.00 92.25 94 ARG A O 1
ATOM 764 N N . LEU A 1 95 ? 12.274 -6.964 -0.930 1.00 88.88 95 LEU A N 1
ATOM 765 C CA . LEU A 1 95 ? 12.692 -6.182 0.234 1.00 88.88 95 LEU A CA 1
ATOM 766 C C . LEU A 1 95 ? 13.032 -7.069 1.429 1.00 88.88 95 LEU A C 1
ATOM 768 O O . LEU A 1 95 ? 12.567 -8.229 1.462 1.00 88.88 95 LEU A O 1
#

Mean predicted aligned error: 3.11 Å

pLDDT: mean 94.06, std 7.28, range [49.03, 98.38]

Solvent-accessible surface area (backbone atoms only — not comparable to full-atom values): 5504 Å² total; per-residue (Å²): 131,87,85,67,65,60,70,60,56,50,52,47,50,50,54,49,36,52,51,32,57,78,70,68,41,62,80,58,37,58,59,46,51,56,31,53,60,32,58,39,94,81,59,37,61,67,58,23,42,51,49,51,52,55,48,48,46,71,90,87,18,62,70,65,68,72,67,88,51,94,52,64,67,60,23,52,52,55,42,51,54,52,50,53,47,51,52,51,50,33,62,70,58,69,109

Nearest PDB structures (foldseek):
  5l0g-assembly2_D-2  T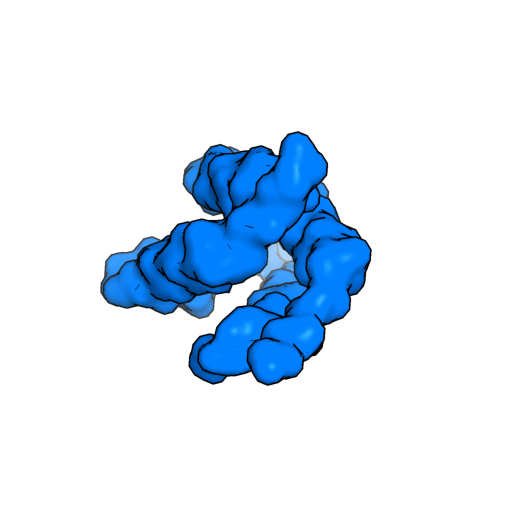M=3.265E-01  e=8.944E+00  Homo sapiens

Foldseek 3Di:
DDDFPLVVLLVLLVVLLVLCVVLVNPPCNVLSVVLNVCSPVVHPLVVSLVSLVVQCDDDPGPVPDQRDDPDPVVSVVSVVSNVVSNVVNCVRSVD

Radius of gyration: 13.41 Å; Cα contacts (8 Å, |Δi|>4): 72; chains: 1; bounding box: 32×20×38 Å

Sequence (95 aa):
MAEYPVGEIRQLLVALRDLLQQEGESNWVYGIDGILQLLEEPPDVNGARSGYKTMCGGYGSFSDLIIWKDDFEDRRRVNRLLDDLRNKLCVLFRL

Secondary structure (DSSP, 8-state):
-PPP-HHHHHHHHHHHHHHHHHTT-HHHHHHHHHHHHTTSSSP-HHHHHHHHHHHT-STTSTTT-----SSHHHHHHHHHHHHHHHHHHHHHHT-